Protein AF-A0A969LB99-F1 (afdb_monomer)

Foldseek 3Di:
DLPPPAADWDWDADPVRDDIDTPDDDSWDKDDWDADPVRQKIKIKTCPPPPDPPDIDIDIDGDDD

Sequence (65 aa):
DHTAARNFDLFLIDADGKNVEQVTDSPEFDGFPMFSPDGRHLVFASNRYGKQRGDTNVFVAEWID

Mean predicted aligned error: 3.83 Å

pLDDT: mean 92.03, std 10.59, range [49.75, 98.44]

Secondary structure (DSSP, 8-state):
---STT----EE--TTS---EE----SS-EEEEEE-TTSSEEEEEE-TT-SSTT--EEEEEE---

Radius of gyration: 12.89 Å; Cα contacts (8 Å, |Δi|>4): 116; chains: 1; bounding box: 35×16×38 Å

Solvent-accessible surface area (backbone atoms only — not comparable to full-atom values): 4078 Å² total; per-residue (Å²): 124,70,80,51,97,67,47,35,62,43,70,48,62,45,98,87,72,45,76,76,41,79,74,47,89,60,71,42,34,38,44,79,73,45,69,42,98,84,59,50,31,39,36,32,39,26,35,64,90,42,93,52,95,85,39,72,40,82,46,79,42,79,52,80,134

Nearest PDB structures (foldseek):
  4pwz-assembly1_A  TM=8.415E-01  e=7.037E-02  Yersinia pestis CO92
  2w8b-assembly1_A  TM=8.569E-01  e=1.291E-01  Escherichia coli
  2ivz-assembly2_B  TM=8.655E-01  e=1.291E-01  Escherichia coli
  5yzo-assembly1_D  TM=8.361E-01  e=7.497E-01  Deinococcus radiodurans R1 = ATCC 13939 = DSM 20539
  7px8-assembly1_C  TM=7.806E-01  e=9.555E-01  Sus scrofa domesticus

Structure (mmCIF, N/CA/C/O backbone):
data_AF-A0A969LB99-F1
#
_entry.id   AF-A0A969LB99-F1
#
loop_
_atom_site.group_PDB
_atom_site.id
_atom_site.type_symbol
_atom_site.label_atom_id
_atom_site.label_alt_id
_atom_site.label_comp_id
_atom_site.label_asym_id
_atom_site.label_entity_id
_atom_site.label_seq_id
_atom_site.pdbx_PDB_ins_code
_atom_site.Cartn_x
_atom_site.Cartn_y
_atom_site.Cartn_z
_atom_site.occupancy
_atom_site.B_iso_or_equiv
_atom_site.auth_seq_id
_atom_site.auth_comp_id
_atom_site.auth_asym_id
_atom_site.auth_atom_id
_atom_site.pdbx_PDB_model_num
ATOM 1 N N . ASP A 1 1 ? 15.064 -9.575 -3.413 1.00 49.75 1 ASP A N 1
ATOM 2 C CA . ASP A 1 1 ? 16.080 -8.559 -3.081 1.00 49.75 1 ASP A CA 1
ATOM 3 C C . ASP A 1 1 ? 15.478 -7.193 -3.396 1.00 49.75 1 ASP A C 1
ATOM 5 O O . ASP A 1 1 ? 15.238 -6.912 -4.563 1.00 49.75 1 ASP A O 1
ATOM 9 N N . HIS A 1 2 ? 15.125 -6.406 -2.372 1.00 59.03 2 HIS A N 1
ATOM 10 C CA . HIS A 1 2 ? 14.351 -5.149 -2.479 1.00 59.03 2 HIS A CA 1
ATOM 11 C C . HIS A 1 2 ? 15.241 -3.942 -2.852 1.00 59.03 2 HIS A C 1
ATOM 13 O O . HIS A 1 2 ? 14.900 -2.795 -2.590 1.00 59.03 2 HIS A O 1
ATOM 19 N N . THR A 1 3 ? 16.408 -4.182 -3.454 1.00 57.84 3 THR A N 1
ATOM 20 C CA . THR A 1 3 ? 17.480 -3.192 -3.671 1.00 57.84 3 THR A CA 1
ATOM 21 C C . THR A 1 3 ? 17.280 -2.301 -4.901 1.00 57.84 3 THR A C 1
ATOM 23 O O . THR A 1 3 ? 18.113 -1.437 -5.189 1.00 57.84 3 THR A O 1
ATOM 26 N N . ALA A 1 4 ? 16.176 -2.459 -5.637 1.00 65.56 4 ALA A N 1
ATOM 27 C CA . ALA A 1 4 ? 15.850 -1.564 -6.738 1.00 65.56 4 ALA A CA 1
ATOM 28 C C . ALA A 1 4 ? 15.537 -0.158 -6.197 1.00 65.56 4 ALA A C 1
ATOM 30 O O . ALA A 1 4 ? 14.677 0.008 -5.340 1.00 65.56 4 ALA A O 1
ATOM 31 N N . ALA A 1 5 ? 16.160 0.883 -6.763 1.00 66.12 5 ALA A N 1
ATOM 32 C CA . ALA A 1 5 ? 15.991 2.291 -6.360 1.00 66.12 5 ALA A CA 1
ATOM 33 C C . ALA A 1 5 ? 14.547 2.848 -6.465 1.00 66.12 5 ALA A C 1
ATOM 35 O O . ALA A 1 5 ? 14.322 4.039 -6.261 1.00 66.12 5 ALA A O 1
ATOM 36 N N . ARG A 1 6 ? 13.574 2.017 -6.853 1.00 71.06 6 ARG A N 1
ATOM 37 C CA . ARG A 1 6 ? 12.150 2.343 -6.980 1.00 71.06 6 ARG A CA 1
ATOM 38 C C . ARG A 1 6 ? 11.249 1.261 -6.372 1.00 71.06 6 ARG A 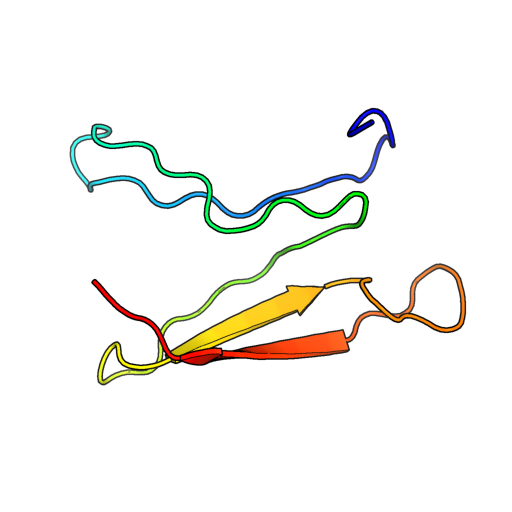C 1
ATOM 40 O O . ARG A 1 6 ? 10.104 1.156 -6.806 1.00 71.06 6 ARG A O 1
ATOM 47 N N . ASN A 1 7 ? 11.760 0.455 -5.440 1.00 86.69 7 ASN A N 1
ATOM 48 C CA . ASN A 1 7 ? 10.915 -0.475 -4.708 1.00 86.69 7 ASN A CA 1
ATOM 49 C C . ASN A 1 7 ? 10.172 0.248 -3.578 1.00 86.69 7 ASN A C 1
ATOM 51 O O . ASN A 1 7 ? 10.788 0.984 -2.808 1.00 86.69 7 ASN A O 1
ATOM 55 N N . PHE A 1 8 ? 8.861 0.060 -3.527 1.00 93.06 8 PHE A N 1
ATOM 56 C CA . PHE A 1 8 ? 7.975 0.607 -2.511 1.00 93.06 8 PHE A CA 1
ATOM 57 C C . PHE A 1 8 ? 6.995 -0.493 -2.145 1.00 93.06 8 PHE A C 1
ATOM 59 O O . PHE A 1 8 ? 6.367 -1.055 -3.035 1.00 93.06 8 PHE A O 1
ATOM 66 N N . ASP A 1 9 ? 6.863 -0.743 -0.852 1.00 95.56 9 ASP A N 1
ATOM 67 C CA . ASP A 1 9 ? 5.927 -1.705 -0.290 1.00 95.56 9 ASP A CA 1
ATOM 68 C C . ASP A 1 9 ? 4.898 -0.953 0.567 1.00 95.56 9 ASP A C 1
ATOM 70 O O . ASP A 1 9 ? 5.164 0.142 1.083 1.00 95.56 9 ASP A O 1
ATOM 74 N N . LEU A 1 10 ? 3.701 -1.520 0.703 1.00 97.06 10 LEU A N 1
ATOM 75 C CA . LEU A 1 10 ? 2.638 -0.953 1.524 1.00 97.06 10 LEU A CA 1
ATOM 76 C C . LEU A 1 10 ? 2.761 -1.442 2.965 1.00 97.06 10 LEU A C 1
ATOM 78 O O . LEU A 1 10 ? 2.970 -2.628 3.212 1.00 97.06 10 LEU A O 1
ATOM 82 N N . PHE A 1 11 ? 2.564 -0.527 3.911 1.00 97.06 11 PHE A N 1
ATOM 83 C CA . PHE A 1 11 ? 2.544 -0.818 5.341 1.00 97.06 11 PHE A CA 1
ATOM 84 C C . PHE A 1 11 ? 1.270 -0.268 5.977 1.00 97.06 11 PHE A C 1
ATOM 86 O O . PHE A 1 11 ? 0.799 0.810 5.599 1.00 97.06 11 PHE A O 1
ATOM 93 N N . LEU A 1 12 ? 0.751 -0.997 6.961 1.00 95.88 12 LEU A N 1
ATOM 94 C CA . LEU A 1 12 ? -0.326 -0.574 7.845 1.00 95.88 12 LEU A CA 1
ATOM 95 C C . LEU A 1 12 ? 0.256 -0.262 9.227 1.00 95.88 12 LEU A C 1
ATOM 97 O O . LEU A 1 12 ? 1.220 -0.887 9.665 1.00 95.88 12 LEU A O 1
ATOM 101 N N . ILE A 1 13 ? -0.291 0.753 9.886 1.00 97.31 13 ILE A N 1
ATOM 102 C CA . ILE A 1 13 ? 0.138 1.195 11.210 1.00 97.31 13 ILE A CA 1
ATOM 103 C C . ILE A 1 13 ? -1.061 1.788 11.942 1.00 97.31 13 ILE A C 1
ATOM 105 O O . ILE A 1 13 ? -1.909 2.442 11.325 1.00 97.31 13 ILE A O 1
ATOM 109 N N . ASP A 1 14 ? -1.111 1.602 13.255 1.00 96.62 14 ASP A N 1
ATOM 110 C CA . ASP A 1 14 ? -2.108 2.257 14.089 1.00 96.62 14 ASP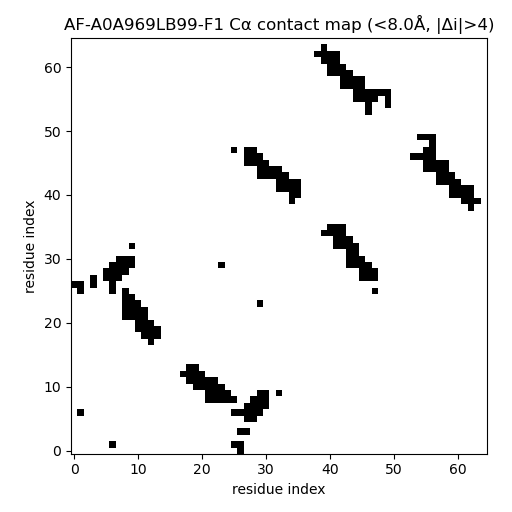 A CA 1
ATOM 111 C C . ASP A 1 14 ? -1.902 3.777 14.104 1.00 96.62 14 ASP A C 1
ATOM 113 O O . ASP A 1 14 ? -0.791 4.294 13.951 1.00 96.62 14 ASP A O 1
ATOM 117 N N . ALA A 1 15 ? -2.975 4.524 14.376 1.00 96.88 15 ALA A N 1
ATOM 118 C CA . ALA A 1 15 ? -2.920 5.984 14.479 1.00 96.88 15 ALA A CA 1
ATOM 119 C C . ALA A 1 15 ? -1.989 6.487 15.602 1.00 96.88 15 ALA A C 1
ATOM 121 O O . ALA A 1 15 ? -1.563 7.642 15.576 1.00 96.88 15 ALA A O 1
ATOM 122 N N . ASP A 1 16 ? -1.671 5.638 16.585 1.00 98.00 16 ASP A N 1
ATOM 123 C CA . ASP A 1 16 ? -0.716 5.938 17.655 1.00 98.00 16 ASP A CA 1
ATOM 124 C C . ASP A 1 16 ? 0.743 5.586 17.297 1.00 98.00 16 ASP A C 1
ATOM 126 O O . ASP A 1 16 ? 1.645 5.796 18.111 1.00 98.00 16 ASP A O 1
ATOM 130 N N . GLY A 1 17 ? 0.984 5.082 16.082 1.00 97.38 17 GLY A N 1
ATOM 131 C CA . GLY A 1 17 ? 2.302 4.716 15.573 1.00 97.38 17 GLY A CA 1
ATOM 132 C C . GLY A 1 17 ? 2.780 3.315 15.966 1.00 97.38 17 GLY A C 1
ATOM 133 O O . GLY A 1 17 ? 3.958 3.010 15.769 1.00 97.38 17 GLY A O 1
ATOM 134 N N . LYS A 1 18 ? 1.923 2.468 16.547 1.00 97.50 18 LYS A N 1
ATOM 135 C CA . LYS A 1 18 ? 2.252 1.073 16.884 1.00 97.50 18 LYS A CA 1
ATOM 136 C C . LYS A 1 18 ? 1.752 0.096 15.817 1.00 97.50 18 LYS A C 1
ATOM 138 O O . LYS A 1 18 ? 1.121 0.491 14.845 1.00 97.50 18 LYS A O 1
ATOM 143 N N . ASN A 1 19 ? 2.067 -1.187 16.021 1.00 96.31 19 ASN A N 1
ATOM 144 C CA . ASN A 1 19 ? 1.587 -2.308 15.207 1.00 96.31 19 ASN A CA 1
ATOM 145 C C . ASN A 1 19 ? 1.860 -2.125 13.707 1.00 96.31 19 ASN A C 1
ATOM 147 O O . ASN A 1 19 ? 0.967 -2.222 12.877 1.00 96.31 19 ASN A O 1
ATOM 151 N N . VAL A 1 20 ? 3.120 -1.839 13.370 1.00 97.50 20 VAL A N 1
ATOM 152 C CA . VAL A 1 20 ? 3.552 -1.764 11.971 1.00 97.50 20 VAL A CA 1
ATOM 153 C C . VAL A 1 20 ? 3.471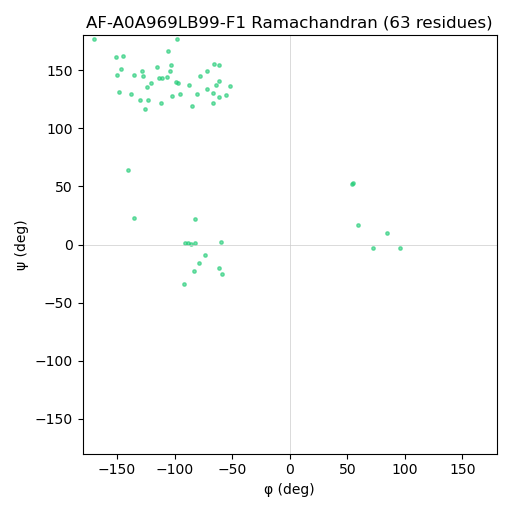 -3.155 11.343 1.00 97.50 20 VAL A C 1
ATOM 155 O O . VAL A 1 20 ? 4.155 -4.074 11.796 1.00 97.50 20 VAL A O 1
ATOM 158 N N . GLU A 1 21 ? 2.692 -3.278 10.276 1.00 95.69 21 GLU A N 1
ATOM 159 C CA . GLU A 1 21 ? 2.524 -4.498 9.492 1.00 95.69 21 GLU A CA 1
ATOM 160 C C . GLU A 1 21 ? 2.864 -4.237 8.022 1.00 95.69 21 GLU A C 1
ATOM 162 O O . GLU A 1 21 ? 2.453 -3.230 7.444 1.00 95.69 21 GLU A O 1
ATOM 167 N N . GLN A 1 22 ? 3.623 -5.146 7.406 1.00 96.25 22 GLN A N 1
ATOM 168 C CA . GLN A 1 22 ? 3.902 -5.111 5.973 1.00 96.25 22 GLN A CA 1
ATOM 169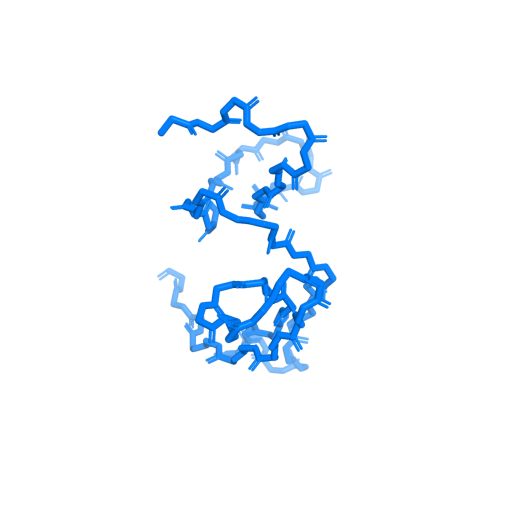 C C . GLN A 1 22 ? 2.760 -5.796 5.213 1.00 96.25 22 GLN A C 1
ATOM 171 O O . GLN A 1 22 ? 2.512 -6.983 5.401 1.00 96.25 22 GLN A O 1
ATOM 176 N N . VAL A 1 23 ? 2.088 -5.049 4.339 1.00 96.75 23 VAL A N 1
ATOM 177 C CA . VAL A 1 23 ? 0.904 -5.501 3.588 1.00 96.75 23 VAL A CA 1
ATOM 178 C C . VAL A 1 23 ? 1.284 -6.096 2.236 1.00 96.75 23 VAL A C 1
ATOM 180 O O . VAL A 1 23 ? 0.632 -7.018 1.745 1.00 96.75 23 VAL A O 1
ATOM 183 N N . THR A 1 24 ? 2.334 -5.570 1.605 1.00 95.88 24 THR A N 1
ATOM 184 C CA . THR A 1 24 ? 2.851 -6.100 0.341 1.00 95.88 24 THR A CA 1
ATOM 185 C C . THR A 1 24 ? 4.346 -6.359 0.422 1.00 95.88 24 THR A C 1
ATOM 187 O O . THR A 1 24 ? 5.060 -5.700 1.171 1.00 95.88 24 THR A O 1
ATOM 190 N N . ASP A 1 25 ? 4.805 -7.362 -0.323 1.00 93.50 25 ASP A N 1
ATOM 191 C CA . ASP A 1 25 ? 6.207 -7.782 -0.358 1.00 93.50 25 ASP A CA 1
ATOM 192 C C . ASP A 1 25 ? 6.592 -8.135 -1.797 1.00 93.50 25 ASP A C 1
ATOM 194 O O . ASP A 1 25 ? 6.806 -9.296 -2.154 1.00 93.50 25 ASP A O 1
ATOM 198 N N . SER A 1 26 ? 6.561 -7.128 -2.671 1.00 91.06 26 SER A N 1
ATOM 199 C CA . SER A 1 26 ? 6.897 -7.304 -4.084 1.00 91.06 26 SER A CA 1
ATOM 200 C C . SER A 1 26 ? 8.291 -6.748 -4.372 1.00 91.06 26 SER A C 1
ATOM 202 O O . SER A 1 26 ? 8.723 -5.776 -3.756 1.00 91.06 26 SER A O 1
ATOM 204 N N . PRO A 1 27 ? 9.040 -7.307 -5.340 1.00 90.31 27 PRO A N 1
ATOM 205 C CA . PRO A 1 27 ? 10.273 -6.669 -5.797 1.00 90.31 27 PRO A CA 1
ATOM 206 C C . PRO A 1 27 ? 10.014 -5.422 -6.666 1.00 90.31 27 PRO A C 1
ATOM 208 O O . PRO A 1 27 ? 10.961 -4.715 -7.023 1.00 90.31 27 PRO A O 1
ATOM 211 N N . GLU A 1 28 ? 8.762 -5.172 -7.062 1.00 91.25 28 GLU A N 1
ATOM 212 C CA . GLU A 1 28 ? 8.342 -4.002 -7.831 1.00 91.25 28 GLU A CA 1
ATOM 213 C C . GLU A 1 28 ? 7.574 -2.978 -6.983 1.00 91.25 28 GLU A C 1
ATOM 215 O O . GLU A 1 28 ? 7.104 -3.270 -5.898 1.00 91.25 28 GLU A O 1
ATOM 220 N N . PHE A 1 29 ? 7.394 -1.772 -7.531 1.00 93.75 29 PHE A N 1
ATOM 221 C CA . PHE A 1 29 ? 6.605 -0.703 -6.915 1.00 93.75 29 PHE A CA 1
ATOM 222 C C . PHE A 1 29 ? 5.173 -1.140 -6.586 1.00 93.75 29 PHE A C 1
ATOM 224 O O . PHE A 1 29 ? 4.447 -1.537 -7.501 1.00 93.75 29 PHE A O 1
ATOM 231 N N . ASP A 1 30 ? 4.763 -0.902 -5.342 1.00 95.94 30 ASP A N 1
ATOM 232 C CA . ASP A 1 30 ? 3.389 -0.868 -4.858 1.00 95.94 30 ASP A CA 1
ATOM 233 C C . ASP A 1 30 ? 3.073 0.514 -4.251 1.00 95.94 30 ASP A C 1
ATOM 235 O O . ASP A 1 30 ? 3.888 1.118 -3.550 1.00 95.94 30 ASP A O 1
ATOM 239 N N . GLY A 1 31 ? 1.882 1.056 -4.518 1.00 96.25 31 GLY A N 1
ATOM 240 C CA . GLY A 1 31 ? 1.529 2.393 -4.047 1.00 96.25 31 GLY A CA 1
ATOM 241 C C . GLY A 1 31 ? 0.066 2.781 -4.219 1.00 96.25 31 GLY A C 1
ATOM 242 O O . GLY A 1 31 ? -0.740 2.060 -4.802 1.00 96.25 31 GLY A O 1
ATOM 243 N N . PHE A 1 32 ? -0.252 3.978 -3.722 1.00 96.94 32 PHE A N 1
ATOM 244 C CA . PHE A 1 32 ? -1.572 4.615 -3.820 1.00 96.94 32 PHE A CA 1
ATOM 245 C C . PHE A 1 32 ? -2.738 3.756 -3.279 1.00 96.94 32 PHE A C 1
ATOM 247 O O . PHE A 1 32 ? -3.713 3.539 -4.002 1.00 96.94 32 PHE A O 1
ATOM 254 N N . PRO A 1 33 ? -2.655 3.252 -2.031 1.00 97.88 33 PRO A N 1
ATOM 255 C CA . PRO A 1 33 ? -3.700 2.409 -1.465 1.00 97.88 33 PRO A CA 1
ATOM 256 C C . PRO A 1 33 ? -4.971 3.196 -1.126 1.00 97.88 33 PRO A C 1
ATOM 258 O O . PRO A 1 33 ? -4.914 4.359 -0.718 1.00 97.88 33 PRO A O 1
ATOM 261 N N . MET A 1 34 ? -6.122 2.533 -1.225 1.00 98.25 34 MET A N 1
ATOM 262 C CA . ME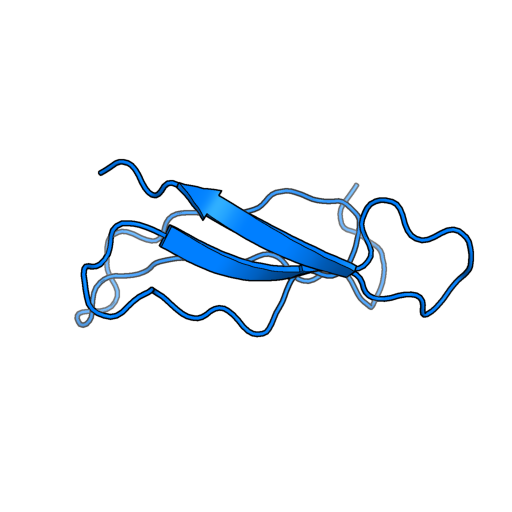T A 1 34 ? -7.402 3.020 -0.711 1.00 98.25 34 MET A CA 1
ATOM 263 C C . MET A 1 34 ? -8.276 1.841 -0.270 1.00 98.25 34 MET A C 1
ATOM 265 O O . MET A 1 34 ? -8.478 0.895 -1.031 1.00 98.25 34 MET A O 1
ATOM 269 N N . PHE A 1 35 ? -8.833 1.915 0.937 1.00 97.88 35 PHE A N 1
ATOM 270 C CA . PHE A 1 35 ? -9.867 0.980 1.376 1.00 97.88 35 PHE A CA 1
ATOM 271 C C . PHE A 1 35 ? -11.227 1.339 0.774 1.00 97.88 35 PHE A C 1
ATOM 273 O O . PHE A 1 35 ? -11.568 2.517 0.627 1.00 97.88 35 PHE A O 1
ATOM 280 N N . S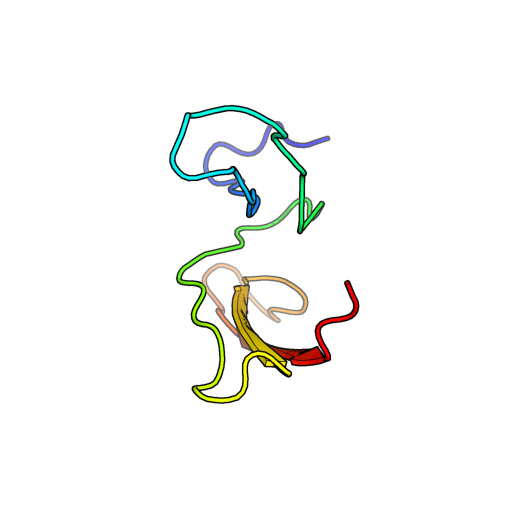ER A 1 36 ? -12.031 0.327 0.454 1.00 97.88 36 SER A N 1
ATOM 281 C CA . SER A 1 36 ? -13.447 0.523 0.155 1.00 97.88 36 SER A CA 1
ATOM 282 C C . SER A 1 36 ? -14.176 1.117 1.372 1.00 97.88 36 SER A C 1
ATOM 284 O O . SER A 1 36 ? -13.749 0.907 2.508 1.00 97.88 36 SER A O 1
ATOM 286 N N . PRO A 1 37 ? -15.302 1.833 1.184 1.00 97.75 37 PRO A N 1
ATOM 287 C CA . PRO A 1 37 ? -16.028 2.447 2.302 1.00 97.75 37 PRO A CA 1
ATOM 288 C C . PRO A 1 37 ? -16.504 1.457 3.373 1.00 97.75 37 PRO A C 1
ATOM 290 O O . PRO A 1 37 ? -16.703 1.844 4.519 1.00 97.75 37 PRO A O 1
ATOM 293 N N . ASP A 1 38 ? -16.708 0.195 2.994 1.00 97.12 38 ASP A N 1
ATOM 294 C CA . ASP A 1 38 ? -17.091 -0.897 3.891 1.00 97.12 38 ASP A CA 1
ATOM 295 C C . ASP A 1 38 ? -15.889 -1.655 4.487 1.00 97.12 38 ASP A C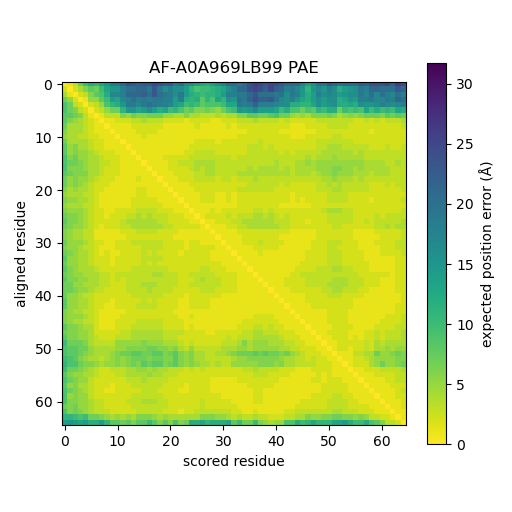 1
ATOM 297 O O . ASP A 1 38 ? -16.093 -2.631 5.202 1.00 97.12 38 ASP A O 1
ATOM 301 N N . GLY A 1 39 ? -14.656 -1.244 4.174 1.00 96.62 39 GLY A N 1
ATOM 302 C CA . GLY A 1 39 ? -13.413 -1.841 4.671 1.00 96.62 39 GLY A CA 1
ATOM 303 C C . GLY A 1 39 ? -13.068 -3.216 4.096 1.00 96.62 39 GLY A C 1
ATOM 304 O O . GLY A 1 39 ? -12.005 -3.741 4.394 1.00 96.62 39 GLY A O 1
ATOM 305 N N . ARG A 1 40 ? -13.924 -3.808 3.252 1.00 97.69 40 ARG A N 1
ATOM 306 C CA . ARG A 1 40 ? -13.747 -5.194 2.782 1.00 97.69 40 ARG A CA 1
ATOM 307 C C . ARG A 1 40 ? -12.726 -5.359 1.668 1.00 97.69 40 ARG A C 1
ATOM 309 O O . ARG A 1 40 ? -12.350 -6.485 1.365 1.00 97.69 40 ARG A O 1
ATOM 316 N N . HIS A 1 41 ? -12.330 -4.276 1.010 1.00 98.25 41 HIS A N 1
ATOM 317 C CA . HIS A 1 41 ? -11.386 -4.345 -0.094 1.00 98.25 41 HIS A CA 1
ATOM 318 C C . HIS A 1 41 ? -10.327 -3.261 0.010 1.00 98.25 41 HIS A C 1
ATOM 320 O O . HIS A 1 41 ? -10.616 -2.127 0.392 1.00 98.25 41 HIS A O 1
ATOM 326 N N . LEU A 1 42 ? -9.123 -3.601 -0.432 1.00 98.19 42 LEU A N 1
ATOM 327 C CA . LEU A 1 42 ? -8.028 -2.673 -0.657 1.00 98.19 42 LEU A CA 1
ATOM 328 C C . LEU A 1 42 ? -7.760 -2.593 -2.159 1.00 98.19 42 LEU A C 1
ATOM 330 O O . LEU A 1 42 ? -7.465 -3.606 -2.796 1.00 98.19 42 LEU A O 1
ATOM 334 N N . VAL A 1 43 ? -7.845 -1.391 -2.728 1.00 98.44 43 VAL A N 1
ATOM 335 C CA . VAL A 1 43 ? -7.315 -1.115 -4.067 1.00 98.44 43 VAL A CA 1
ATOM 336 C C . VAL A 1 43 ? -5.928 -0.502 -3.940 1.00 98.44 43 VAL A C 1
ATOM 338 O O . VAL A 1 43 ? -5.699 0.338 -3.071 1.00 98.44 43 VAL A O 1
ATOM 341 N N . PHE A 1 44 ? -5.002 -0.910 -4.801 1.00 98.31 44 PHE A N 1
ATOM 342 C CA . PHE A 1 44 ? -3.673 -0.310 -4.898 1.00 98.31 44 PHE A CA 1
ATOM 343 C C . PHE A 1 44 ? -3.118 -0.440 -6.321 1.00 98.31 44 PHE A C 1
ATOM 345 O O . PHE A 1 44 ? -3.588 -1.245 -7.131 1.00 98.31 44 PHE A O 1
ATOM 352 N N . ALA A 1 45 ? -2.119 0.376 -6.639 1.00 97.88 45 ALA A N 1
ATOM 353 C CA . ALA A 1 45 ? -1.401 0.325 -7.901 1.00 97.88 45 ALA A CA 1
ATOM 354 C C . ALA A 1 45 ? -0.089 -0.439 -7.731 1.00 97.88 45 ALA A C 1
ATOM 356 O O . ALA A 1 45 ? 0.614 -0.246 -6.741 1.00 97.88 45 ALA A O 1
ATOM 357 N N . SER A 1 46 ? 0.261 -1.265 -8.713 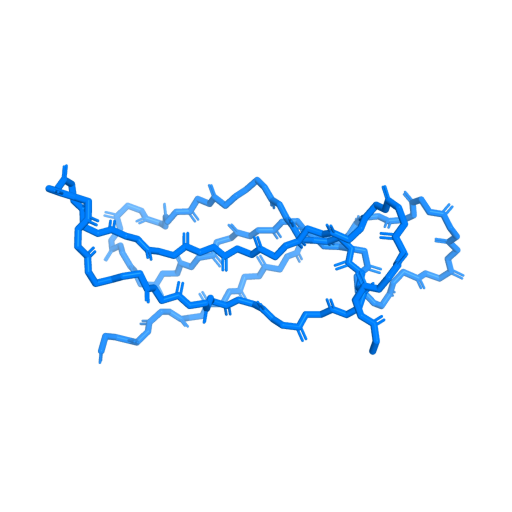1.00 96.38 46 SER A N 1
ATOM 358 C CA . SER A 1 46 ? 1.520 -2.001 -8.706 1.00 96.38 46 SER A CA 1
ATOM 359 C C . SER A 1 46 ? 2.084 -2.205 -10.102 1.00 96.38 46 SER A C 1
ATOM 361 O O . SER A 1 46 ? 1.341 -2.328 -11.075 1.00 96.38 46 SER A O 1
ATOM 363 N N . ASN A 1 47 ? 3.406 -2.292 -10.204 1.00 95.19 47 ASN A N 1
ATOM 364 C CA . ASN A 1 47 ? 4.077 -2.658 -11.453 1.00 95.19 47 ASN A CA 1
ATOM 365 C C . ASN A 1 47 ? 4.203 -4.183 -11.636 1.00 95.19 47 ASN A C 1
ATOM 367 O O . ASN A 1 47 ? 4.720 -4.640 -12.661 1.00 95.19 47 ASN A O 1
ATOM 371 N N . ARG A 1 48 ? 3.705 -4.978 -10.676 1.00 92.56 48 ARG A N 1
ATOM 372 C CA . ARG A 1 48 ? 3.564 -6.433 -10.800 1.00 92.56 48 ARG A CA 1
ATOM 373 C C . ARG A 1 48 ? 2.825 -6.804 -12.078 1.00 92.56 48 ARG A C 1
ATOM 375 O O . ARG A 1 48 ? 1.804 -6.205 -12.418 1.00 92.56 48 ARG A O 1
ATOM 382 N N . TYR A 1 49 ? 3.330 -7.821 -12.772 1.00 93.81 49 TYR A N 1
ATOM 383 C CA . TYR A 1 49 ? 2.784 -8.324 -14.041 1.00 93.81 49 TYR A CA 1
ATOM 384 C C . TYR A 1 49 ? 2.729 -7.290 -15.184 1.00 93.81 49 TYR A C 1
ATOM 386 O O . TYR A 1 49 ? 2.029 -7.503 -16.177 1.00 93.81 49 TYR A O 1
ATOM 394 N N . GLY A 1 50 ? 3.465 -6.177 -15.078 1.00 92.25 50 GLY A N 1
ATOM 395 C CA . GLY A 1 50 ? 3.698 -5.270 -16.200 1.00 92.25 50 GLY A CA 1
ATOM 396 C C . GLY A 1 50 ? 4.429 -5.985 -17.341 1.00 92.25 50 GLY A C 1
ATOM 397 O O . GLY A 1 50 ? 5.321 -6.802 -17.108 1.00 92.25 50 GLY A O 1
ATOM 398 N N . LYS A 1 51 ? 4.060 -5.696 -18.591 1.00 92.75 51 LYS A N 1
ATOM 399 C CA . LYS A 1 51 ? 4.702 -6.296 -19.774 1.00 92.75 51 LYS A CA 1
ATOM 400 C C . LYS A 1 51 ? 5.978 -5.558 -20.162 1.00 92.75 51 LYS A C 1
ATOM 402 O O . LYS A 1 51 ? 6.844 -6.124 -20.826 1.00 92.75 51 LYS A O 1
ATOM 407 N N . GLN A 1 52 ? 6.088 -4.299 -19.761 1.00 91.62 52 GLN A N 1
ATOM 408 C CA . GLN A 1 52 ? 7.232 -3.438 -20.020 1.00 91.62 52 GLN A CA 1
ATOM 409 C C . GLN A 1 52 ? 7.487 -2.496 -18.838 1.00 91.62 52 GLN A C 1
ATOM 411 O O . GLN A 1 52 ? 6.638 -2.267 -17.976 1.00 91.62 52 GLN A O 1
ATOM 416 N N . ARG A 1 53 ? 8.694 -1.927 -18.790 1.00 84.38 53 ARG A N 1
ATOM 417 C CA . ARG A 1 53 ? 9.084 -0.989 -17.734 1.00 84.38 53 ARG A CA 1
ATOM 418 C C . ARG A 1 53 ? 8.181 0.246 -17.756 1.00 84.38 53 ARG A C 1
ATOM 420 O O . ARG A 1 53 ? 8.127 0.947 -18.761 1.00 84.38 53 ARG A O 1
ATOM 427 N N . GLY A 1 54 ? 7.590 0.560 -16.607 1.00 84.62 54 GLY A N 1
ATOM 428 C CA . GLY A 1 54 ? 6.702 1.712 -16.444 1.00 84.62 54 GLY A CA 1
ATOM 429 C C . GLY A 1 54 ? 5.220 1.380 -16.594 1.00 84.62 54 GLY A C 1
ATOM 430 O O . GLY A 1 54 ? 4.407 2.270 -16.371 1.00 84.62 54 GLY A O 1
ATOM 431 N N . ASP A 1 55 ? 4.872 0.132 -16.919 1.00 94.00 55 ASP A N 1
ATOM 432 C CA . ASP A 1 55 ? 3.496 -0.341 -16.786 1.00 94.00 55 ASP A CA 1
ATOM 433 C C . ASP A 1 55 ? 3.078 -0.324 -15.315 1.00 94.00 55 ASP A C 1
ATOM 435 O O . ASP A 1 55 ? 3.834 -0.757 -14.443 1.00 94.00 55 ASP A O 1
ATOM 439 N N . THR A 1 56 ? 1.853 0.129 -15.066 1.00 94.88 56 THR A N 1
ATOM 440 C CA . THR A 1 56 ? 1.220 0.114 -13.749 1.00 94.88 56 THR A CA 1
ATOM 441 C C . THR A 1 56 ? -0.162 -0.507 -13.882 1.00 94.88 56 THR A C 1
ATOM 443 O O . THR A 1 56 ? -0.990 -0.056 -14.673 1.00 94.88 56 THR A O 1
ATOM 446 N N . ASN A 1 57 ? -0.398 -1.546 -13.094 1.00 96.88 57 ASN A N 1
ATOM 447 C CA . ASN A 1 57 ? -1.651 -2.272 -12.998 1.00 96.88 57 ASN A CA 1
ATOM 448 C C . ASN A 1 57 ? -2.400 -1.862 -11.725 1.00 96.88 57 ASN A C 1
ATOM 450 O O . ASN A 1 57 ? -1.795 -1.443 -10.737 1.00 96.88 57 ASN A O 1
ATOM 454 N N . VAL A 1 58 ? -3.725 -2.010 -11.747 1.00 97.75 58 VAL A N 1
ATOM 455 C CA . VAL A 1 58 ? -4.587 -1.808 -10.576 1.00 97.75 58 VAL A CA 1
ATOM 456 C C . VAL A 1 58 ? -4.971 -3.168 -10.015 1.00 97.75 58 VAL A C 1
ATOM 458 O O . VAL A 1 58 ? -5.472 -4.025 -10.744 1.00 97.75 58 VAL A O 1
ATOM 461 N N . PHE A 1 59 ? -4.750 -3.345 -8.720 1.00 97.88 59 PHE A N 1
ATOM 462 C CA . PHE A 1 59 ? -5.097 -4.544 -7.977 1.00 97.88 59 PHE A CA 1
ATOM 463 C C . PHE A 1 59 ? -6.227 -4.235 -7.009 1.00 97.88 59 PHE A C 1
ATOM 465 O O . PHE A 1 59 ? -6.267 -3.158 -6.419 1.00 97.88 59 PHE A O 1
ATOM 472 N N . VAL A 1 60 ? -7.124 -5.201 -6.835 1.00 97.94 60 VAL A N 1
ATOM 473 C CA . VAL A 1 60 ? -8.139 -5.197 -5.782 1.00 97.94 60 VAL A CA 1
ATOM 474 C C . VAL A 1 60 ? -7.944 -6.475 -4.982 1.00 97.94 60 VAL A C 1
ATOM 476 O O . VAL A 1 60 ? -7.942 -7.563 -5.558 1.00 97.94 60 VAL A O 1
ATOM 479 N N . ALA A 1 61 ? -7.756 -6.335 -3.677 1.00 96.81 61 ALA A N 1
ATOM 480 C C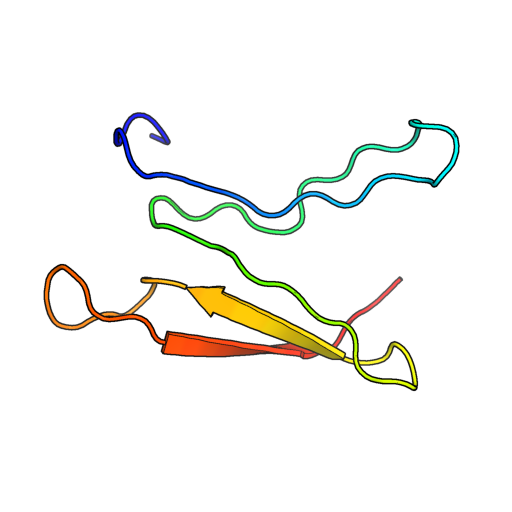A . ALA A 1 61 ? -7.664 -7.437 -2.732 1.00 96.81 61 ALA A CA 1
ATOM 481 C C . ALA A 1 61 ? -8.862 -7.393 -1.782 1.00 96.81 61 ALA A C 1
ATOM 483 O O . ALA A 1 61 ? -9.302 -6.309 -1.402 1.00 96.81 61 ALA A O 1
ATOM 484 N N . GLU A 1 62 ? -9.382 -8.558 -1.404 1.00 98.00 62 GLU A N 1
ATOM 485 C CA . GLU A 1 62 ? -10.254 -8.680 -0.235 1.00 98.00 62 GLU A CA 1
ATOM 486 C C . GLU A 1 62 ? -9.396 -8.518 1.023 1.00 98.00 62 GLU A C 1
ATOM 488 O O . GLU A 1 62 ? -8.303 -9.082 1.104 1.00 98.00 62 GLU A O 1
ATOM 493 N N . TRP A 1 63 ? -9.866 -7.707 1.965 1.00 96.25 63 TRP A N 1
ATOM 494 C CA . TRP A 1 63 ? -9.189 -7.467 3.230 1.00 96.25 63 TRP A CA 1
ATOM 495 C C . TRP A 1 63 ? -9.749 -8.394 4.307 1.00 96.25 63 TRP A C 1
ATOM 497 O O . TRP A 1 63 ? -10.967 -8.482 4.479 1.00 96.25 63 TRP A O 1
ATOM 507 N N . ILE A 1 64 ? -8.854 -9.083 5.014 1.00 91.44 64 ILE A N 1
ATOM 508 C CA . ILE A 1 64 ? -9.183 -9.992 6.112 1.00 91.44 64 ILE A CA 1
ATOM 509 C C . ILE A 1 64 ? -8.376 -9.535 7.326 1.00 91.44 64 ILE A C 1
ATOM 511 O O . ILE A 1 64 ? -7.149 -9.550 7.265 1.00 91.44 64 ILE A O 1
ATOM 515 N N . ASP A 1 65 ? -9.085 -9.121 8.377 1.00 78.94 65 ASP A N 1
ATOM 516 C CA . ASP A 1 65 ? -8.515 -8.763 9.685 1.00 78.94 65 ASP A CA 1
ATOM 517 C C . ASP A 1 65 ? -8.042 -9.994 10.482 1.00 78.94 65 ASP A C 1
ATOM 519 O O . ASP A 1 65 ? -8.668 -11.078 10.351 1.00 78.94 65 ASP A O 1
#